Protein AF-A0A7Y2Y5U2-F1 (afdb_monomer_lite)

Foldseek 3Di:
DDPLVVVLQVQLQVQLVVVLVVVQVVCCVVPVDGDPVCSVVSSNVRSVVRSVVSVVVVVVVVD

pLDDT: mean 87.4, std 10.68, range [48.5, 95.75]

Secondary structure (DSSP, 8-state):
--HHHHHHHHHHHHHHHHHHHHHHHHHHHHHSS--GGGHHHHHHHHHHHHHHHHHHHHHHT--

Radius of gyration: 14.24 Å; chains: 1; bounding box: 36×18×43 Å

Sequence (63 aa):
MNASDKQMLKIALRNG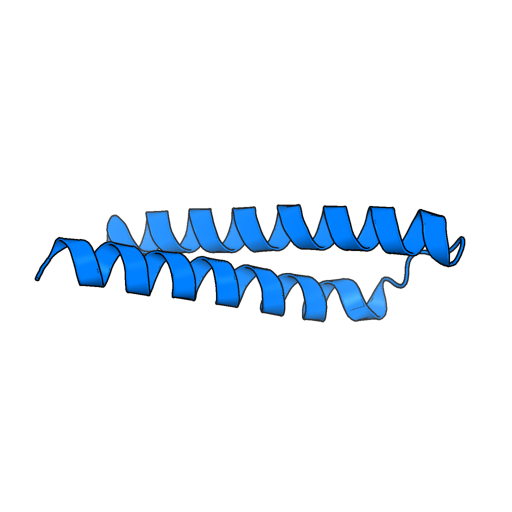VAFTVLLLIISYFKNGLINYKWIPIWFLFFAVTGALRYYYMNKKTKD

Structure (mmCIF, N/CA/C/O backbone):
data_AF-A0A7Y2Y5U2-F1
#
_entry.id   AF-A0A7Y2Y5U2-F1
#
loop_
_atom_site.group_PDB
_atom_site.id
_atom_site.type_symbol
_atom_site.label_atom_id
_atom_site.label_alt_id
_atom_site.label_comp_id
_atom_site.label_asym_id
_atom_site.label_entity_id
_atom_site.label_seq_id
_atom_site.pdbx_PDB_ins_code
_atom_site.Cartn_x
_atom_site.Cartn_y
_atom_site.Cartn_z
_atom_site.occupancy
_atom_site.B_iso_or_equiv
_atom_site.auth_seq_id
_atom_site.auth_comp_id
_atom_site.auth_asym_id
_atom_site.auth_atom_id
_atom_site.pdbx_PDB_model_num
ATOM 1 N N . MET A 1 1 ? -19.238 -3.849 9.077 1.00 56.38 1 MET A N 1
ATOM 2 C CA . MET A 1 1 ? -17.953 -3.156 9.338 1.00 56.38 1 MET A CA 1
ATOM 3 C C . MET A 1 1 ? -18.213 -1.896 10.129 1.00 56.38 1 MET A C 1
ATOM 5 O O . MET A 1 1 ? -19.010 -1.071 9.679 1.00 56.38 1 MET A O 1
ATOM 9 N N . ASN A 1 2 ? -17.543 -1.761 11.269 1.00 78.19 2 ASN A N 1
ATOM 10 C CA . ASN A 1 2 ? -17.639 -0.587 12.123 1.00 78.19 2 ASN A CA 1
ATOM 11 C C . ASN A 1 2 ? -16.941 0.622 11.459 1.00 78.19 2 ASN A C 1
ATOM 13 O O . ASN A 1 2 ? -16.128 0.451 10.545 1.00 78.19 2 ASN A O 1
ATOM 17 N N . ALA A 1 3 ? -17.250 1.854 11.875 1.00 79.44 3 ALA A N 1
ATOM 18 C CA . ALA A 1 3 ? -16.669 3.057 11.254 1.00 79.44 3 ALA A CA 1
ATOM 19 C C . ALA A 1 3 ? -15.129 3.097 11.377 1.00 79.44 3 ALA A C 1
ATOM 21 O O . ALA A 1 3 ? -14.438 3.468 10.426 1.00 79.44 3 ALA A O 1
ATOM 22 N N . SER A 1 4 ? -14.601 2.619 12.509 1.00 81.44 4 SER A N 1
ATOM 23 C CA . SER A 1 4 ? -13.163 2.437 12.758 1.00 81.44 4 SER A CA 1
ATOM 24 C C . SER A 1 4 ? -12.530 1.429 11.793 1.00 81.44 4 SER A C 1
ATOM 26 O O . SER A 1 4 ? -11.470 1.695 11.233 1.00 81.44 4 SER A O 1
ATOM 28 N N . ASP A 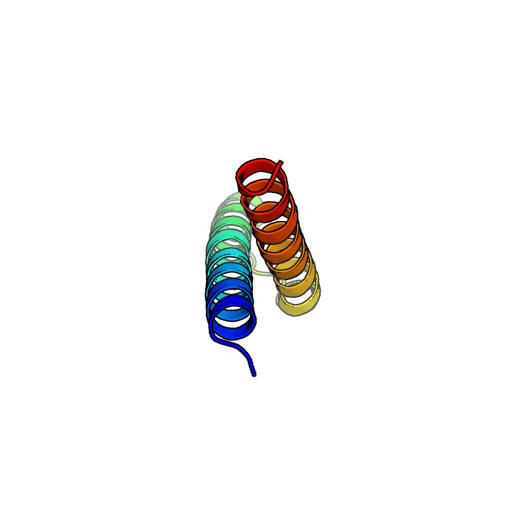1 5 ? -13.196 0.303 11.522 1.00 82.44 5 ASP A N 1
ATOM 29 C CA . ASP A 1 5 ? -12.679 -0.727 10.607 1.00 82.44 5 ASP A CA 1
ATOM 30 C C . ASP A 1 5 ? -12.599 -0.201 9.171 1.00 82.44 5 ASP A C 1
ATOM 32 O O . ASP A 1 5 ? -11.648 -0.484 8.444 1.00 82.44 5 ASP A O 1
ATOM 36 N N . LYS A 1 6 ? -13.583 0.614 8.761 1.00 87.56 6 LYS A N 1
ATOM 37 C CA . LYS A 1 6 ? -13.585 1.277 7.448 1.00 87.56 6 LYS A CA 1
ATOM 38 C C . LYS A 1 6 ? -12.435 2.276 7.321 1.00 87.56 6 LYS A C 1
ATOM 40 O O . LYS A 1 6 ? -11.797 2.338 6.270 1.00 87.56 6 LYS A O 1
ATOM 45 N N . GLN A 1 7 ? -12.152 3.046 8.373 1.00 89.25 7 GLN A N 1
ATOM 46 C CA . GLN A 1 7 ? -11.014 3.969 8.389 1.00 89.25 7 GLN A CA 1
ATOM 47 C C . GLN A 1 7 ? -9.677 3.226 8.368 1.00 89.25 7 GLN A C 1
ATOM 49 O O . GLN A 1 7 ? -8.809 3.578 7.569 1.00 89.25 7 GLN A O 1
ATOM 54 N N . MET A 1 8 ? -9.537 2.168 9.171 1.00 89.00 8 MET A N 1
ATOM 55 C CA . MET A 1 8 ? -8.342 1.326 9.187 1.00 89.00 8 MET A CA 1
ATOM 56 C C . MET A 1 8 ? -8.081 0.714 7.811 1.00 89.00 8 MET A C 1
ATOM 58 O O . MET A 1 8 ? -6.965 0.812 7.307 1.00 89.00 8 MET A O 1
ATOM 62 N N . LEU A 1 9 ? -9.112 0.157 7.166 1.00 91.81 9 LEU A N 1
ATOM 63 C CA . LEU A 1 9 ? -9.000 -0.402 5.820 1.00 91.81 9 LEU A CA 1
ATOM 64 C C . LEU A 1 9 ? -8.580 0.669 4.804 1.00 91.81 9 LEU A C 1
ATOM 66 O O . LEU A 1 9 ? -7.667 0.443 4.014 1.00 91.81 9 LEU A O 1
ATOM 70 N N . LYS A 1 10 ? -9.194 1.858 4.847 1.00 93.69 10 LYS A N 1
ATOM 71 C CA . LYS A 1 10 ? -8.835 2.972 3.956 1.00 93.69 10 LYS A CA 1
ATOM 72 C C . LYS A 1 10 ? -7.374 3.393 4.131 1.00 93.69 10 LYS A C 1
ATOM 74 O O . LYS A 1 10 ? -6.692 3.655 3.141 1.00 93.69 10 LYS A O 1
ATOM 79 N N . ILE A 1 11 ? -6.893 3.457 5.371 1.00 92.62 11 ILE A N 1
ATOM 80 C CA . ILE A 1 11 ? -5.507 3.819 5.686 1.00 92.62 11 ILE A CA 1
ATOM 81 C C . ILE A 1 11 ? -4.550 2.720 5.236 1.00 92.62 11 ILE A C 1
ATOM 83 O O . ILE A 1 11 ? -3.569 3.030 4.567 1.00 92.62 11 ILE A O 1
ATOM 87 N N . ALA A 1 12 ? -4.858 1.457 5.526 1.00 93.25 12 ALA A N 1
ATOM 88 C CA . ALA A 1 12 ? -4.077 0.307 5.087 1.00 93.25 12 ALA A CA 1
ATOM 89 C C . ALA A 1 12 ? -3.933 0.281 3.560 1.00 93.25 12 ALA A C 1
ATOM 91 O O . ALA A 1 12 ? -2.817 0.244 3.051 1.00 93.25 12 ALA A O 1
ATOM 92 N N . LEU A 1 13 ? -5.039 0.408 2.820 1.00 95.12 13 LEU A N 1
ATOM 93 C CA . LEU A 1 13 ? -5.025 0.444 1.355 1.00 95.12 13 LEU A CA 1
ATOM 94 C C . LEU A 1 13 ? -4.222 1.630 0.817 1.00 95.12 13 LEU A C 1
ATOM 96 O O . LEU A 1 13 ? -3.387 1.454 -0.068 1.00 95.12 13 LEU A O 1
ATOM 100 N N . ARG A 1 14 ? -4.428 2.833 1.368 1.00 94.69 14 ARG A N 1
ATOM 101 C CA . ARG A 1 14 ? -3.685 4.028 0.944 1.00 94.69 14 ARG A CA 1
ATOM 102 C C . ARG A 1 14 ? -2.185 3.862 1.176 1.00 94.69 14 ARG A C 1
ATOM 104 O O . ARG A 1 14 ? -1.403 4.246 0.312 1.00 94.69 14 ARG A O 1
ATOM 111 N N . ASN A 1 15 ? -1.797 3.277 2.307 1.00 95.00 15 ASN A N 1
ATOM 112 C CA . ASN A 1 15 ? -0.399 3.015 2.630 1.00 95.00 15 ASN A CA 1
ATOM 113 C C . ASN A 1 15 ? 0.197 1.955 1.697 1.00 95.00 15 ASN A C 1
ATOM 115 O O . ASN A 1 15 ? 1.255 2.173 1.112 1.00 95.00 15 ASN A O 1
ATOM 119 N N . GLY A 1 16 ? -0.538 0.857 1.498 1.00 93.56 16 GLY A N 1
ATOM 120 C CA . GLY A 1 16 ? -0.208 -0.218 0.569 1.00 93.56 16 GLY A CA 1
ATOM 121 C C . GLY A 1 16 ? 0.094 0.308 -0.828 1.00 93.56 16 GLY A C 1
ATOM 122 O O . GLY A 1 16 ? 1.178 0.066 -1.354 1.00 93.56 16 GLY A O 1
ATOM 123 N N . VAL A 1 17 ? -0.823 1.085 -1.412 1.00 95.50 17 VAL A N 1
ATOM 124 C CA . VAL A 1 17 ? -0.639 1.657 -2.754 1.00 95.50 17 VAL A CA 1
ATOM 125 C C . VAL A 1 17 ? 0.513 2.661 -2.777 1.00 95.50 17 VAL A C 1
ATOM 127 O O . VAL A 1 17 ? 1.398 2.534 -3.618 1.00 95.50 17 VAL A O 1
ATOM 130 N N . ALA A 1 18 ? 0.536 3.636 -1.861 1.00 95.00 18 ALA A N 1
ATOM 131 C CA . ALA A 1 18 ? 1.513 4.725 -1.901 1.00 95.00 18 ALA A CA 1
ATOM 132 C C . ALA A 1 18 ? 2.958 4.214 -1.826 1.00 95.00 18 ALA A C 1
ATOM 134 O O . ALA A 1 18 ? 3.787 4.577 -2.659 1.00 95.00 18 ALA A O 1
ATOM 135 N N . PHE A 1 19 ? 3.250 3.336 -0.865 1.00 94.50 19 PHE A N 1
ATOM 136 C CA . PHE A 1 19 ? 4.601 2.815 -0.685 1.00 94.50 19 PHE A CA 1
ATOM 137 C C . PHE A 1 19 ? 4.981 1.775 -1.738 1.00 94.50 19 PHE A C 1
ATOM 139 O O . PHE A 1 19 ? 6.141 1.731 -2.141 1.00 94.50 19 PHE A O 1
ATOM 146 N N . THR A 1 20 ? 4.027 0.992 -2.249 1.00 94.38 20 THR A N 1
ATOM 147 C CA . THR A 1 20 ? 4.304 0.090 -3.377 1.00 94.38 20 THR A CA 1
ATOM 148 C C . THR A 1 20 ? 4.658 0.885 -4.624 1.00 94.38 20 THR A C 1
ATOM 150 O O . THR A 1 20 ? 5.661 0.588 -5.260 1.00 94.38 20 THR A O 1
ATOM 153 N N . VAL A 1 21 ? 3.900 1.938 -4.949 1.00 93.88 21 VAL A N 1
ATOM 154 C CA . VAL A 1 21 ? 4.204 2.819 -6.087 1.00 93.88 21 VAL A CA 1
ATOM 155 C C . VAL A 1 21 ? 5.558 3.500 -5.898 1.00 93.88 21 VAL A C 1
ATOM 157 O O . VAL A 1 21 ? 6.372 3.480 -6.816 1.00 93.88 21 VAL A O 1
ATOM 160 N N . LEU A 1 22 ? 5.843 4.034 -4.706 1.00 94.62 22 LEU A N 1
ATOM 161 C CA . LEU A 1 22 ? 7.144 4.629 -4.393 1.00 94.62 22 LEU A CA 1
ATOM 162 C C . LEU A 1 22 ? 8.289 3.627 -4.616 1.00 94.62 22 LEU A C 1
ATOM 164 O O . LEU A 1 22 ? 9.279 3.945 -5.271 1.00 94.62 22 LEU A O 1
ATOM 168 N N . LEU A 1 23 ? 8.139 2.402 -4.111 1.00 93.06 23 LEU A N 1
ATOM 169 C CA . LEU A 1 23 ? 9.137 1.348 -4.259 1.00 93.06 23 LEU A CA 1
ATOM 170 C C . LEU A 1 23 ? 9.306 0.923 -5.723 1.00 93.06 23 LEU A C 1
ATOM 172 O O . LEU A 1 23 ? 10.428 0.675 -6.156 1.00 93.06 23 LEU A O 1
ATOM 176 N N . LEU A 1 24 ? 8.223 0.879 -6.501 1.00 91.00 24 LEU A N 1
ATOM 177 C CA . LEU A 1 24 ? 8.277 0.595 -7.934 1.00 91.00 24 LEU A CA 1
ATOM 178 C C . LEU A 1 24 ? 9.011 1.687 -8.710 1.00 91.00 24 LEU A C 1
ATOM 180 O O . LEU A 1 24 ? 9.836 1.361 -9.560 1.00 91.00 24 LEU A O 1
ATOM 184 N N . ILE A 1 25 ? 8.759 2.958 -8.386 1.00 92.44 25 ILE A N 1
ATOM 185 C CA . ILE A 1 25 ? 9.480 4.096 -8.964 1.00 92.44 25 ILE 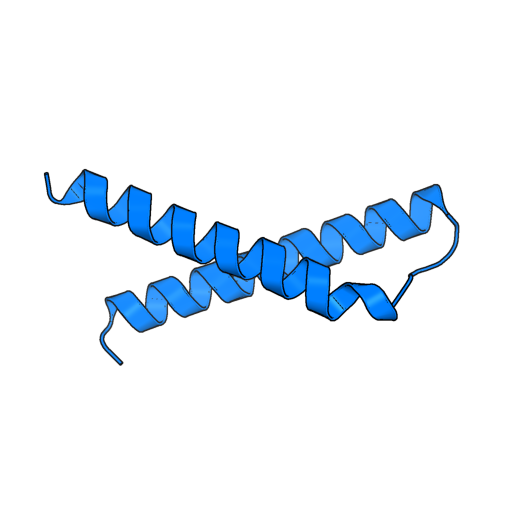A CA 1
ATOM 186 C C . ILE A 1 25 ? 10.976 3.957 -8.654 1.00 92.44 25 ILE A C 1
ATOM 188 O O . ILE A 1 25 ? 11.797 3.966 -9.569 1.00 92.44 25 ILE A O 1
ATOM 192 N N . ILE A 1 26 ? 11.337 3.739 -7.385 1.00 91.81 26 ILE A N 1
ATOM 193 C CA . ILE A 1 26 ? 12.738 3.563 -6.967 1.00 91.81 26 ILE A CA 1
ATOM 194 C C . ILE A 1 26 ? 13.378 2.355 -7.667 1.00 91.81 26 ILE A C 1
ATOM 196 O O . ILE A 1 26 ? 14.496 2.449 -8.172 1.00 91.81 26 ILE A O 1
ATOM 200 N N . SER A 1 27 ? 12.677 1.222 -7.729 1.00 89.50 27 SER A N 1
ATOM 201 C CA . SER A 1 27 ? 13.156 0.012 -8.402 1.00 89.50 27 SER A CA 1
ATOM 202 C C . SER A 1 27 ? 13.374 0.241 -9.895 1.00 89.50 27 SER A C 1
ATOM 204 O O . SER A 1 27 ? 14.352 -0.264 -10.441 1.00 89.50 27 SER A O 1
ATOM 206 N N . TYR A 1 28 ? 12.495 0.998 -10.552 1.00 90.00 28 TYR A N 1
ATOM 207 C CA . TYR A 1 28 ? 12.637 1.341 -11.962 1.00 90.00 28 TYR A CA 1
ATOM 208 C C . TYR A 1 28 ? 13.880 2.201 -12.203 1.00 90.00 28 TYR A C 1
ATOM 210 O O . TYR A 1 28 ? 14.689 1.863 -13.061 1.00 90.00 28 TYR A O 1
ATOM 218 N N . PHE A 1 29 ? 14.097 3.245 -11.397 1.00 92.56 29 PHE A N 1
ATOM 219 C CA . PHE A 1 29 ? 15.304 4.072 -11.503 1.00 92.56 29 PHE A CA 1
ATOM 220 C C . PHE A 1 29 ? 16.593 3.298 -11.192 1.00 92.56 29 PHE A C 1
ATOM 222 O O . PHE A 1 29 ? 17.623 3.568 -11.801 1.00 92.56 29 PHE A O 1
ATOM 229 N N . LYS A 1 30 ? 16.551 2.334 -10.264 1.00 88.88 30 LYS A N 1
ATOM 230 C CA . LYS A 1 30 ? 17.736 1.564 -9.859 1.00 88.88 30 LYS A CA 1
ATOM 231 C C . LYS A 1 30 ? 18.092 0.434 -10.831 1.00 88.88 30 LYS A C 1
ATOM 233 O O . LYS A 1 30 ? 19.267 0.222 -11.105 1.00 88.88 30 LYS A O 1
ATOM 238 N N . ASN A 1 31 ? 17.094 -0.309 -11.308 1.00 88.00 31 ASN A N 1
ATOM 239 C CA . ASN A 1 31 ? 17.300 -1.554 -12.057 1.00 88.00 31 ASN A CA 1
ATOM 240 C C . ASN A 1 31 ? 16.865 -1.458 -13.531 1.00 88.00 31 ASN A C 1
ATOM 242 O O . ASN A 1 31 ? 17.021 -2.430 -14.264 1.00 88.00 31 ASN A O 1
ATOM 246 N N . GLY A 1 32 ? 16.255 -0.347 -13.958 1.00 86.25 32 GLY A N 1
ATOM 247 C CA . GLY A 1 32 ? 15.700 -0.167 -15.308 1.00 86.25 32 GLY A CA 1
ATOM 248 C C . GLY A 1 32 ? 14.452 -1.007 -15.610 1.00 86.25 32 GLY A C 1
ATOM 249 O O . GLY A 1 32 ? 13.912 -0.931 -16.709 1.00 86.25 32 GLY A O 1
ATOM 250 N N . LEU A 1 33 ? 13.983 -1.819 -14.654 1.00 82.88 33 LEU A N 1
ATOM 251 C CA . LEU A 1 33 ? 12.885 -2.771 -14.825 1.00 82.88 33 LEU A CA 1
ATOM 252 C C . LEU A 1 33 ? 11.996 -2.819 -13.578 1.00 82.88 33 LEU A C 1
ATOM 254 O O . LEU A 1 33 ? 12.472 -2.827 -12.438 1.00 82.88 33 LEU A O 1
ATOM 258 N N . ILE A 1 34 ? 10.686 -2.906 -13.805 1.00 84.69 34 ILE A N 1
ATOM 259 C CA . ILE A 1 34 ? 9.692 -3.145 -12.757 1.00 84.69 34 ILE A CA 1
ATOM 260 C C . ILE A 1 34 ? 9.484 -4.654 -12.608 1.00 84.69 34 ILE A C 1
ATOM 262 O O . ILE A 1 34 ? 9.090 -5.335 -13.553 1.00 84.69 34 ILE A O 1
ATOM 266 N N . ASN A 1 35 ? 9.713 -5.191 -11.406 1.00 82.88 35 ASN A N 1
ATOM 267 C CA . ASN A 1 35 ? 9.430 -6.596 -11.117 1.00 82.88 35 ASN A CA 1
ATOM 268 C C . ASN A 1 35 ? 8.007 -6.776 -10.566 1.00 82.88 35 ASN A C 1
ATOM 270 O O . ASN A 1 35 ? 7.768 -6.722 -9.357 1.00 82.88 35 ASN A O 1
ATOM 274 N N . TYR A 1 36 ? 7.067 -7.040 -11.473 1.00 85.94 36 TYR A N 1
ATOM 275 C CA . TYR A 1 36 ? 5.646 -7.179 -11.151 1.00 85.94 36 TYR A CA 1
ATOM 276 C C . TYR A 1 36 ? 5.324 -8.345 -10.204 1.00 85.94 36 TYR A C 1
ATOM 278 O O . TYR A 1 36 ? 4.339 -8.271 -9.471 1.00 85.94 36 TYR A O 1
ATOM 286 N N . LYS A 1 37 ? 6.167 -9.391 -10.149 1.00 89.75 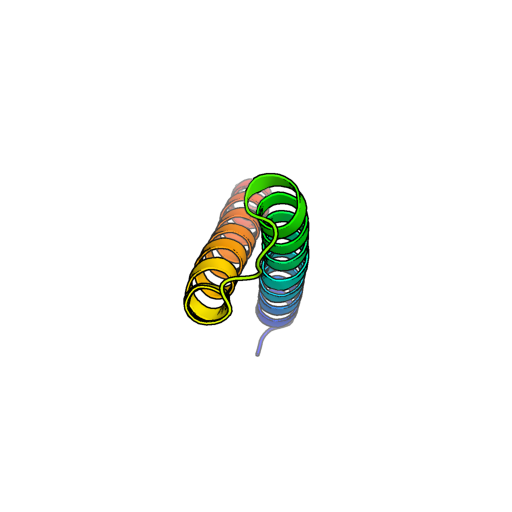37 LYS A N 1
ATOM 287 C CA . LYS A 1 37 ? 5.944 -10.563 -9.277 1.00 89.75 37 LYS A CA 1
ATOM 288 C C . LYS A 1 37 ? 5.933 -10.200 -7.793 1.00 89.75 37 LYS A C 1
ATOM 290 O O . LYS A 1 37 ? 5.263 -10.860 -7.007 1.00 89.75 37 LYS A O 1
ATOM 295 N N . TRP A 1 38 ? 6.658 -9.149 -7.415 1.00 88.19 38 TRP A N 1
ATOM 296 C CA . TRP A 1 38 ? 6.775 -8.726 -6.022 1.00 88.19 38 TRP A CA 1
ATOM 297 C C . TRP A 1 38 ? 5.756 -7.660 -5.619 1.00 88.19 38 TRP A C 1
ATOM 299 O O . TRP A 1 38 ? 5.625 -7.382 -4.431 1.00 88.19 38 TRP A O 1
ATOM 309 N N . ILE A 1 39 ? 5.003 -7.087 -6.565 1.00 91.25 39 ILE A N 1
ATOM 310 C CA . ILE A 1 39 ? 3.991 -6.057 -6.275 1.00 91.25 39 ILE A CA 1
ATOM 311 C C . ILE A 1 39 ? 2.985 -6.522 -5.214 1.00 91.25 39 ILE A C 1
ATOM 313 O O . ILE A 1 39 ? 2.775 -5.765 -4.267 1.00 91.25 39 ILE A O 1
ATOM 317 N N . PRO A 1 40 ? 2.402 -7.740 -5.283 1.00 93.19 40 PRO A N 1
ATOM 318 C CA . PRO A 1 40 ? 1.454 -8.191 -4.265 1.00 93.19 40 PRO A CA 1
ATOM 319 C C . PRO A 1 40 ? 2.087 -8.288 -2.874 1.00 93.19 40 PRO A C 1
ATOM 321 O O . PRO A 1 40 ? 1.452 -7.933 -1.886 1.00 93.19 40 PRO A O 1
ATOM 324 N N . ILE A 1 41 ? 3.349 -8.724 -2.804 1.00 94.12 41 ILE A N 1
ATOM 325 C CA . ILE A 1 41 ? 4.102 -8.885 -1.554 1.00 94.12 41 ILE A CA 1
ATOM 326 C C . ILE A 1 41 ? 4.384 -7.517 -0.930 1.00 94.12 41 ILE A C 1
ATOM 328 O O . ILE A 1 41 ? 4.086 -7.305 0.245 1.00 94.12 41 ILE A O 1
ATOM 332 N N . TRP A 1 42 ? 4.899 -6.572 -1.721 1.00 93.12 42 TRP A N 1
ATOM 333 C CA . TRP A 1 42 ? 5.155 -5.207 -1.260 1.00 93.12 42 TRP A CA 1
ATOM 334 C C . TRP A 1 42 ? 3.867 -4.504 -0.847 1.00 93.12 42 TRP A C 1
ATOM 336 O O . TRP A 1 42 ? 3.816 -3.885 0.215 1.00 93.12 42 TRP A O 1
ATOM 346 N N . PHE A 1 43 ? 2.799 -4.676 -1.622 1.00 95.25 43 PHE A N 1
ATOM 347 C CA . PHE A 1 43 ? 1.490 -4.136 -1.290 1.00 95.25 43 PHE A CA 1
ATOM 348 C C . PHE A 1 43 ? 0.970 -4.666 0.044 1.00 95.25 43 PHE A C 1
ATOM 350 O O . PHE A 1 43 ? 0.591 -3.865 0.900 1.00 95.25 43 PHE A O 1
ATOM 357 N N . LEU A 1 44 ? 0.996 -5.987 0.256 1.00 95.75 44 LEU A N 1
ATOM 358 C CA . LEU A 1 44 ? 0.583 -6.591 1.524 1.00 95.75 44 LEU A CA 1
ATOM 359 C C . LEU A 1 44 ? 1.435 -6.082 2.688 1.00 95.75 44 LEU A C 1
ATOM 361 O O . LEU A 1 44 ? 0.885 -5.684 3.714 1.00 95.75 44 LEU A O 1
ATOM 365 N N . PHE A 1 45 ? 2.756 -6.032 2.520 1.00 95.19 45 PHE A N 1
ATOM 366 C CA . PHE A 1 45 ? 3.674 -5.530 3.540 1.00 95.19 45 PHE A CA 1
ATOM 367 C C . PHE A 1 45 ? 3.337 -4.085 3.954 1.00 95.19 45 PHE A C 1
ATOM 369 O O . PHE A 1 45 ? 3.168 -3.777 5.140 1.00 95.19 45 PHE A O 1
ATOM 376 N N . PHE A 1 46 ? 3.157 -3.190 2.983 1.00 95.69 46 PHE A N 1
ATOM 377 C CA . PHE A 1 46 ? 2.840 -1.787 3.253 1.00 95.69 46 PHE A CA 1
ATOM 378 C C . PHE A 1 46 ? 1.402 -1.569 3.753 1.00 95.69 46 PHE A C 1
ATOM 380 O O . PHE A 1 46 ? 1.150 -0.673 4.566 1.00 95.69 46 PHE A O 1
ATOM 387 N N . ALA A 1 47 ? 0.456 -2.409 3.331 1.00 94.75 47 ALA A N 1
ATOM 388 C CA . ALA A 1 47 ? -0.912 -2.371 3.830 1.00 94.75 47 ALA A CA 1
ATOM 389 C C . ALA A 1 47 ? -0.992 -2.805 5.301 1.00 94.75 47 ALA A C 1
ATOM 391 O O . ALA A 1 47 ? -1.607 -2.111 6.115 1.00 94.75 47 ALA A O 1
ATOM 392 N N . VAL A 1 48 ? -0.316 -3.899 5.665 1.00 94.19 48 VAL A N 1
ATOM 393 C CA . VAL A 1 48 ? -0.269 -4.412 7.044 1.00 94.19 48 VAL A CA 1
ATOM 394 C C . VAL A 1 48 ? 0.410 -3.414 7.978 1.00 94.19 48 VAL A C 1
ATOM 396 O O . VAL A 1 48 ? -0.114 -3.127 9.053 1.00 94.19 48 VAL A O 1
ATOM 399 N N . THR A 1 49 ? 1.524 -2.810 7.564 1.00 94.12 49 THR A N 1
ATOM 400 C CA . THR A 1 49 ? 2.187 -1.763 8.364 1.00 94.12 49 THR A CA 1
ATOM 401 C C . THR A 1 49 ? 1.309 -0.519 8.540 1.00 94.12 49 THR A C 1
ATOM 403 O O . THR A 1 49 ? 1.292 0.069 9.623 1.00 94.12 49 THR A O 1
ATOM 406 N N . GLY A 1 50 ? 0.516 -0.144 7.528 1.00 90.88 50 GLY A N 1
ATOM 407 C CA . GLY A 1 50 ? -0.480 0.930 7.636 1.00 90.88 50 GLY A CA 1
ATOM 408 C C . GLY A 1 50 ? -1.597 0.619 8.634 1.00 90.88 50 GLY A C 1
ATOM 409 O O . GLY A 1 50 ? -1.942 1.469 9.458 1.00 90.88 50 GLY A O 1
ATOM 410 N N . ALA A 1 51 ? -2.121 -0.609 8.597 1.00 92.50 51 ALA A N 1
ATOM 411 C CA . ALA A 1 51 ? -3.125 -1.085 9.548 1.00 92.50 51 ALA A CA 1
ATOM 412 C C . ALA A 1 51 ? -2.577 -1.121 10.984 1.00 92.50 51 ALA A C 1
ATOM 414 O O . ALA A 1 51 ? -3.211 -0.586 11.892 1.00 92.50 51 ALA A O 1
ATOM 415 N N . LEU A 1 52 ? -1.375 -1.678 11.181 1.00 92.31 52 LEU A N 1
ATOM 416 C CA . LEU A 1 52 ? -0.699 -1.729 12.481 1.00 92.31 52 LEU A CA 1
ATOM 417 C C . LEU A 1 52 ? -0.472 -0.328 13.042 1.00 92.31 52 LEU A C 1
ATOM 419 O O . LEU A 1 52 ? -0.801 -0.069 14.197 1.00 92.31 52 LEU A O 1
ATOM 423 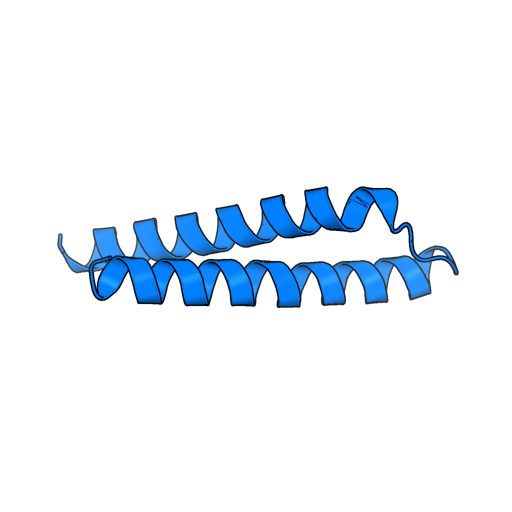N N . ARG A 1 53 ? 0.036 0.601 12.226 1.00 89.69 53 ARG A N 1
ATOM 424 C CA . ARG A 1 53 ? 0.238 1.991 12.650 1.00 89.69 53 ARG A CA 1
ATOM 425 C C . ARG A 1 53 ? -1.068 2.624 13.125 1.00 89.69 53 ARG A C 1
ATOM 427 O O . ARG A 1 53 ? -1.078 3.242 14.186 1.00 89.69 53 ARG A O 1
ATOM 434 N N . TYR A 1 54 ? -2.156 2.457 12.372 1.00 89.56 54 TYR A N 1
ATOM 435 C CA . TYR A 1 54 ? -3.465 2.962 12.784 1.00 89.56 54 TYR A CA 1
ATOM 436 C C . TYR A 1 54 ? -3.929 2.320 14.094 1.00 89.56 54 TYR A C 1
ATOM 438 O O . TYR A 1 54 ? -4.345 3.036 15.000 1.00 89.56 54 TYR A O 1
ATOM 446 N N . TYR A 1 55 ? -3.793 0.998 14.229 1.00 88.25 55 TYR A N 1
ATOM 447 C CA . TYR A 1 55 ? -4.154 0.270 15.444 1.00 88.25 55 TYR A CA 1
ATOM 448 C C . TYR A 1 55 ? -3.396 0.788 16.675 1.00 88.25 55 TYR A C 1
ATOM 450 O O . TYR A 1 55 ? -4.020 1.110 17.683 1.00 88.25 55 TYR A O 1
ATOM 458 N N . TYR A 1 56 ? -2.072 0.944 16.590 1.00 88.31 56 TYR A N 1
ATOM 459 C CA . TYR A 1 56 ? -1.269 1.451 17.706 1.00 88.31 56 TYR A CA 1
ATOM 460 C C . TYR A 1 56 ? -1.558 2.918 18.032 1.00 88.31 56 TYR A C 1
ATOM 462 O O . TYR A 1 56 ? -1.606 3.269 19.210 1.00 88.31 56 TYR A O 1
ATOM 470 N N . MET A 1 57 ? -1.764 3.771 17.023 1.00 86.31 57 MET A N 1
ATOM 471 C CA . MET A 1 57 ? -2.090 5.181 17.261 1.00 86.31 57 MET A CA 1
ATOM 472 C C . MET A 1 57 ? -3.476 5.338 17.894 1.00 86.31 57 MET A C 1
ATOM 474 O O . MET A 1 57 ? -3.591 6.044 18.887 1.00 86.31 57 MET A O 1
ATOM 478 N N . ASN A 1 58 ? -4.497 4.624 17.408 1.00 82.81 58 ASN A N 1
ATOM 479 C CA . ASN A 1 58 ? -5.836 4.669 18.007 1.00 82.81 58 ASN A CA 1
ATOM 480 C C . ASN A 1 58 ? -5.903 4.003 19.387 1.00 82.81 58 ASN A C 1
ATOM 482 O O . ASN A 1 58 ? -6.729 4.404 20.204 1.00 82.81 58 ASN A O 1
ATOM 486 N N . LYS A 1 59 ? -5.074 2.984 19.654 1.00 68.94 59 LYS A N 1
ATOM 487 C CA . LYS A 1 59 ? -4.991 2.359 20.980 1.00 68.94 59 LYS A CA 1
ATOM 488 C C . LYS A 1 59 ? -4.419 3.340 22.008 1.00 68.94 59 LYS A C 1
ATOM 490 O O . LYS A 1 59 ? -5.013 3.506 23.060 1.00 68.94 59 LYS A O 1
ATOM 495 N N . LYS A 1 60 ? -3.348 4.063 21.656 1.00 58.97 60 LYS A N 1
ATOM 496 C CA . LYS A 1 60 ? -2.729 5.085 22.520 1.00 58.97 60 LYS A CA 1
ATOM 497 C C . LYS A 1 60 ? -3.588 6.326 22.784 1.00 58.97 60 LYS A C 1
ATOM 499 O O . LYS A 1 60 ? -3.240 7.102 23.655 1.00 58.97 60 LYS A O 1
ATOM 504 N N . THR A 1 61 ? -4.651 6.561 22.016 1.00 57.09 61 THR A N 1
ATOM 505 C CA . THR A 1 61 ? -5.577 7.688 22.245 1.00 57.09 61 THR A CA 1
ATOM 506 C C . THR A 1 61 ? -6.696 7.340 23.234 1.00 57.09 61 THR A C 1
ATOM 508 O O . THR A 1 61 ? -7.426 8.230 23.656 1.00 57.09 61 THR A O 1
ATOM 511 N N . LYS A 1 62 ? -6.875 6.055 23.570 1.00 56.31 62 LYS A N 1
ATOM 512 C CA . LYS A 1 62 ? -7.926 5.584 24.488 1.00 56.31 62 LYS A CA 1
ATOM 513 C C . LYS A 1 62 ? -7.420 5.228 25.890 1.00 56.31 62 LYS A C 1
ATOM 515 O O . LYS A 1 62 ? -8.261 4.958 26.742 1.00 56.31 62 LYS 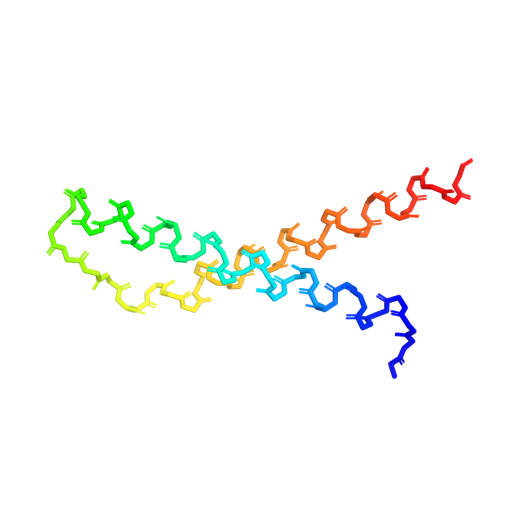A O 1
ATOM 520 N N . ASP A 1 63 ? -6.104 5.229 26.085 1.00 48.50 63 ASP A N 1
ATOM 521 C CA . ASP A 1 63 ? -5.431 5.174 27.389 1.00 48.50 63 ASP A CA 1
ATOM 522 C C . ASP A 1 63 ? -5.003 6.598 27.779 1.00 48.50 63 ASP A C 1
ATOM 524 O O . ASP A 1 63 ? -5.082 6.933 28.981 1.00 48.50 63 ASP A O 1
#